Protein AF-A0A4Q4NJ56-F1 (afdb_monomer)

Secondary structure (DSSP, 8-state):
----S-TT-HHHHHHHHHHHHHHHHHHHTTGGGTT---HHHHTTTT--THHHHHHHH--SSHHHHHHHHHHHHHHHHHHHHH-HHHH-

pLDDT: mean 70.2, std 10.62, range [44.78, 86.5]

Structure (mmCIF, N/CA/C/O backbone):
data_AF-A0A4Q4NJ56-F1
#
_entry.id   AF-A0A4Q4NJ56-F1
#
loop_
_atom_site.group_PDB
_atom_site.id
_atom_site.type_symbol
_atom_site.label_atom_id
_atom_site.label_alt_id
_atom_site.label_comp_id
_atom_site.label_asym_id
_atom_site.label_entity_id
_atom_site.label_seq_id
_atom_site.pdbx_PDB_ins_code
_atom_site.Cartn_x
_atom_site.Cartn_y
_atom_site.Cartn_z
_atom_site.occupancy
_atom_site.B_iso_or_equiv
_atom_site.auth_seq_id
_atom_site.auth_comp_id
_atom_site.auth_asym_id
_atom_site.auth_atom_id
_atom_site.pdbx_PDB_model_num
ATOM 1 N N . MET A 1 1 ? 20.289 -5.917 -16.290 1.00 44.78 1 MET A N 1
ATOM 2 C CA . MET A 1 1 ? 20.531 -4.543 -15.797 1.00 44.78 1 MET A CA 1
ATOM 3 C C . MET A 1 1 ? 19.666 -4.302 -14.572 1.00 44.78 1 MET A C 1
ATOM 5 O O . MET A 1 1 ? 18.461 -4.123 -14.704 1.00 44.78 1 MET A O 1
ATOM 9 N N . ILE A 1 2 ? 20.253 -4.370 -13.377 1.00 52.09 2 ILE A N 1
ATOM 10 C CA . ILE A 1 2 ? 19.547 -4.084 -12.122 1.00 52.09 2 ILE A CA 1
ATOM 11 C C . ILE A 1 2 ? 19.463 -2.559 -12.010 1.00 52.09 2 ILE A C 1
ATOM 13 O O . ILE A 1 2 ? 20.318 -1.920 -11.412 1.00 52.09 2 ILE A O 1
ATOM 17 N N . SER A 1 3 ? 18.496 -1.949 -12.702 1.00 55.28 3 S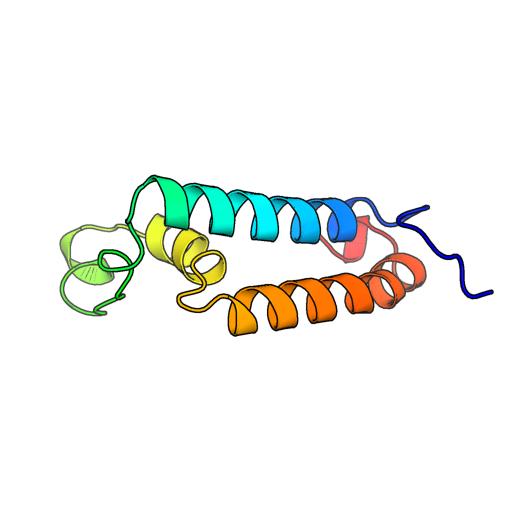ER A N 1
ATOM 18 C CA . SER A 1 3 ? 18.249 -0.513 -12.564 1.00 55.28 3 SER A CA 1
ATOM 19 C C . SER A 1 3 ? 17.700 -0.272 -11.159 1.00 55.28 3 SER A C 1
ATOM 21 O O . SER A 1 3 ? 16.542 -0.586 -10.858 1.00 55.28 3 SER A O 1
ATOM 23 N N . SER A 1 4 ? 18.587 0.203 -10.288 1.00 57.16 4 SER A N 1
ATOM 24 C CA . SER A 1 4 ? 18.332 0.632 -8.921 1.00 57.16 4 SER A CA 1
ATOM 25 C C . SER A 1 4 ? 17.501 1.915 -8.949 1.00 57.16 4 SER A C 1
ATOM 27 O O . SER A 1 4 ? 18.038 3.015 -8.999 1.00 57.16 4 SER A O 1
ATOM 29 N N . GLY A 1 5 ? 16.176 1.771 -8.990 1.00 64.88 5 GLY A N 1
ATOM 30 C CA . GLY A 1 5 ? 15.250 2.903 -8.960 1.00 64.88 5 GLY A CA 1
ATOM 31 C C . GLY A 1 5 ? 13.849 2.555 -9.454 1.00 64.88 5 GLY A C 1
ATOM 32 O O . GLY A 1 5 ? 13.600 1.433 -9.907 1.00 64.88 5 GLY A O 1
ATOM 33 N N . PHE A 1 6 ? 12.949 3.536 -9.383 1.00 61.44 6 PHE A N 1
ATOM 34 C CA . PHE A 1 6 ? 11.577 3.487 -9.914 1.00 61.44 6 PHE A CA 1
ATOM 35 C C . PHE A 1 6 ? 11.484 3.904 -11.393 1.00 61.44 6 PHE A C 1
ATOM 37 O O . PHE A 1 6 ? 10.401 4.130 -11.925 1.00 61.44 6 PHE A O 1
ATOM 44 N N . THR A 1 7 ? 12.616 3.985 -12.096 1.00 61.38 7 THR A N 1
ATOM 45 C CA . THR A 1 7 ? 12.655 4.347 -13.516 1.00 61.38 7 THR A CA 1
ATOM 46 C C . THR A 1 7 ? 11.801 3.369 -14.333 1.00 61.38 7 THR A C 1
ATOM 48 O O . THR A 1 7 ? 12.013 2.154 -14.259 1.00 61.38 7 THR A O 1
ATOM 51 N N . ASN A 1 8 ? 10.832 3.892 -15.090 1.00 64.88 8 ASN A N 1
ATOM 52 C CA . ASN A 1 8 ? 9.857 3.135 -15.891 1.00 64.88 8 ASN A CA 1
ATOM 53 C C . ASN A 1 8 ? 8.878 2.230 -15.104 1.00 64.88 8 ASN A C 1
ATOM 55 O O . ASN A 1 8 ? 8.412 1.239 -15.660 1.00 64.88 8 ASN A O 1
ATOM 59 N N . ALA A 1 9 ? 8.569 2.532 -13.835 1.00 72.38 9 ALA A N 1
ATOM 60 C CA . ALA A 1 9 ? 7.581 1.782 -13.039 1.00 72.38 9 ALA A CA 1
ATOM 61 C C . ALA A 1 9 ? 6.660 2.707 -12.200 1.00 72.38 9 ALA A C 1
ATOM 63 O O . ALA A 1 9 ? 6.719 2.682 -10.964 1.00 72.38 9 ALA A O 1
ATOM 64 N N . 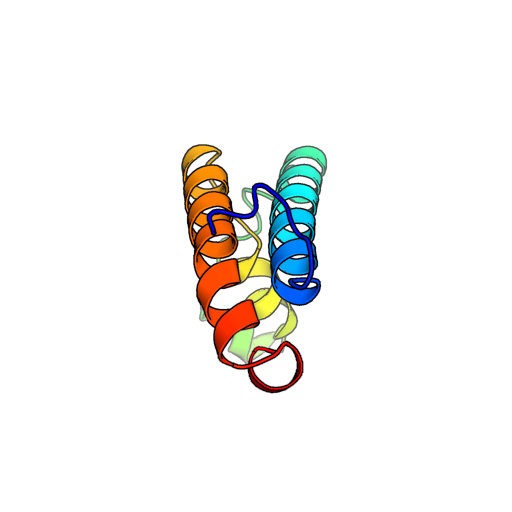PRO A 1 10 ? 5.858 3.585 -12.843 1.00 75.94 10 PRO A N 1
ATOM 65 C CA . PRO A 1 10 ? 5.036 4.568 -12.137 1.00 75.94 10 PRO A CA 1
ATOM 66 C C . PRO A 1 10 ? 3.925 3.937 -11.284 1.00 75.94 10 PRO A C 1
ATOM 68 O O . PRO A 1 10 ? 3.601 4.484 -10.230 1.00 75.94 10 PRO A O 1
ATOM 71 N N . VAL A 1 11 ? 3.366 2.786 -11.680 1.00 77.38 11 VAL A N 1
ATOM 72 C CA . VAL A 1 11 ? 2.288 2.128 -10.918 1.00 77.38 11 VAL A CA 1
ATOM 73 C C . VAL A 1 11 ? 2.851 1.501 -9.651 1.00 77.38 11 VAL A C 1
ATOM 75 O O . VAL A 1 11 ? 2.303 1.685 -8.567 1.00 77.38 11 VAL A O 1
ATOM 78 N N . THR A 1 12 ? 4.003 0.841 -9.749 1.00 79.12 12 THR A N 1
ATOM 79 C CA . THR A 1 12 ? 4.677 0.278 -8.578 1.00 79.12 12 THR A CA 1
ATOM 80 C C . THR A 1 12 ? 5.118 1.370 -7.605 1.00 79.12 12 THR A C 1
ATOM 82 O O . THR A 1 12 ? 4.986 1.214 -6.392 1.00 79.12 12 THR A O 1
ATOM 85 N N . GLN A 1 13 ? 5.606 2.500 -8.124 1.00 80.56 13 GLN A N 1
ATOM 86 C CA . GLN A 1 13 ? 5.921 3.667 -7.307 1.00 80.56 13 GLN A CA 1
ATOM 87 C C . GLN A 1 13 ? 4.678 4.159 -6.551 1.00 80.56 13 GLN A C 1
ATOM 89 O O . GLN A 1 13 ? 4.743 4.359 -5.339 1.00 80.56 13 GLN A O 1
ATOM 94 N N . PHE A 1 14 ? 3.543 4.305 -7.238 1.00 83.25 14 PHE A N 1
ATOM 95 C CA . PHE A 1 14 ? 2.293 4.734 -6.614 1.00 83.25 14 PHE A CA 1
ATOM 96 C C . PHE A 1 14 ? 1.812 3.760 -5.531 1.00 83.25 14 PHE A C 1
ATOM 98 O O . PHE A 1 14 ? 1.427 4.203 -4.454 1.00 83.25 14 PHE A O 1
ATOM 105 N N . LEU A 1 15 ? 1.900 2.447 -5.762 1.00 81.19 15 LEU A N 1
ATOM 106 C CA . LEU A 1 15 ? 1.532 1.430 -4.769 1.00 81.19 15 LEU A CA 1
ATOM 107 C C . LEU A 1 15 ? 2.419 1.491 -3.517 1.00 81.19 15 LEU A C 1
ATOM 109 O O . LEU A 1 15 ? 1.916 1.439 -2.394 1.00 81.19 15 LEU A O 1
ATOM 113 N N . VAL A 1 16 ? 3.733 1.655 -3.690 1.00 84.19 16 VAL A N 1
ATOM 114 C CA . VAL A 1 16 ? 4.673 1.778 -2.566 1.00 84.19 16 VAL A CA 1
ATOM 115 C C . VAL A 1 16 ? 4.420 3.062 -1.771 1.00 84.19 16 VAL A C 1
ATOM 117 O O . VAL A 1 16 ? 4.314 3.015 -0.549 1.00 84.19 16 VAL A O 1
ATOM 120 N N . PHE A 1 17 ? 4.264 4.211 -2.432 1.00 83.62 17 PHE A N 1
ATOM 121 C CA . PHE A 1 17 ? 3.966 5.458 -1.721 1.00 83.62 17 PHE A CA 1
ATOM 122 C C . PHE A 1 17 ? 2.578 5.436 -1.074 1.00 83.62 17 PHE A C 1
ATOM 124 O O . PHE A 1 17 ? 2.439 5.860 0.069 1.00 83.62 17 PHE A O 1
ATOM 131 N N . GLY A 1 18 ? 1.565 4.904 -1.759 1.00 81.94 18 GLY A N 1
ATOM 132 C CA . GLY A 1 18 ? 0.199 4.809 -1.245 1.00 81.94 18 GLY A CA 1
ATOM 133 C C . GLY A 1 18 ? 0.098 3.931 0.001 1.00 81.94 18 GLY A C 1
ATOM 134 O O . GLY A 1 18 ? -0.589 4.294 0.951 1.00 81.94 18 GLY A O 1
ATOM 135 N N . THR A 1 19 ? 0.837 2.823 0.045 1.00 81.62 19 THR A N 1
ATOM 136 C CA . THR A 1 19 ? 0.866 1.925 1.212 1.00 81.62 19 THR A CA 1
ATOM 137 C C . THR A 1 19 ? 1.592 2.546 2.402 1.00 81.62 19 THR A C 1
ATOM 139 O O . THR A 1 19 ? 1.091 2.472 3.521 1.00 81.62 19 THR A O 1
ATOM 142 N N . VAL A 1 20 ? 2.713 3.240 2.177 1.00 83.06 20 VAL A N 1
ATOM 143 C CA . VAL A 1 20 ? 3.435 3.961 3.242 1.00 83.06 20 VAL A CA 1
ATOM 144 C C . VAL A 1 20 ? 2.614 5.133 3.784 1.00 83.06 20 VAL A C 1
ATOM 146 O O . VAL A 1 20 ? 2.487 5.284 4.998 1.00 83.06 20 VAL A O 1
ATOM 149 N N . ILE A 1 21 ? 2.027 5.952 2.906 1.00 82.56 21 ILE A N 1
ATOM 150 C CA . ILE A 1 21 ? 1.183 7.087 3.307 1.00 82.56 21 ILE A CA 1
ATOM 151 C C . ILE A 1 21 ? -0.074 6.583 4.024 1.00 82.56 21 ILE A C 1
ATOM 153 O O . ILE A 1 21 ? -0.440 7.131 5.061 1.00 82.56 21 ILE A O 1
ATOM 157 N N . GLY A 1 22 ? -0.703 5.517 3.523 1.00 78.12 22 GLY A N 1
ATOM 158 C CA . GLY A 1 22 ? -1.855 4.882 4.161 1.00 78.12 22 GLY A CA 1
ATOM 159 C C . GLY A 1 22 ? -1.535 4.372 5.566 1.00 78.12 22 GLY A C 1
ATOM 160 O O . GLY A 1 22 ? -2.268 4.675 6.504 1.00 78.12 22 GLY A O 1
ATOM 161 N N . ALA A 1 23 ? -0.401 3.689 5.742 1.00 75.38 23 ALA A N 1
ATOM 162 C CA . ALA A 1 23 ? 0.056 3.224 7.051 1.00 75.38 23 ALA A CA 1
ATOM 163 C C . ALA A 1 23 ? 0.378 4.383 8.015 1.00 75.38 23 ALA A C 1
ATOM 165 O O . ALA A 1 23 ? 0.048 4.318 9.204 1.00 75.38 23 ALA A O 1
ATOM 166 N N . LEU A 1 24 ? 0.980 5.468 7.514 1.00 78.88 24 LEU A N 1
ATOM 167 C CA . LEU A 1 24 ? 1.244 6.676 8.301 1.00 78.88 24 LEU A CA 1
ATOM 168 C C . LEU A 1 24 ? -0.052 7.347 8.758 1.00 78.88 24 LEU A C 1
ATOM 170 O O . LEU A 1 24 ? -0.201 7.635 9.944 1.00 78.88 24 LEU A O 1
ATOM 174 N N . LEU A 1 25 ? -1.007 7.552 7.848 1.00 76.81 25 LEU A N 1
ATOM 175 C CA . LEU A 1 25 ? -2.314 8.121 8.177 1.00 76.81 25 LEU A CA 1
ATOM 176 C C . LEU A 1 25 ? -3.067 7.238 9.176 1.00 76.81 25 LEU A C 1
ATOM 178 O O . LEU A 1 25 ? -3.579 7.745 10.170 1.00 76.81 25 LEU A O 1
ATOM 182 N N . ALA A 1 26 ? -3.063 5.918 8.977 1.00 71.69 26 ALA A N 1
ATOM 183 C CA . ALA A 1 26 ? -3.705 4.977 9.891 1.00 71.69 26 ALA A CA 1
ATOM 184 C C . ALA A 1 26 ? -3.117 5.043 11.311 1.00 71.69 26 ALA A C 1
ATOM 186 O O . ALA A 1 26 ? -3.864 4.948 12.290 1.00 71.69 26 ALA A O 1
ATOM 187 N N . THR A 1 27 ? -1.799 5.251 11.414 1.00 72.31 27 THR A N 1
ATOM 188 C CA . THR A 1 27 ? -1.087 5.435 12.686 1.00 72.31 27 THR A CA 1
ATOM 189 C C . THR A 1 27 ? -1.418 6.781 13.333 1.00 72.31 27 THR A C 1
ATOM 191 O O . THR A 1 27 ? -1.690 6.815 14.528 1.00 72.31 27 THR A O 1
ATOM 194 N N . ILE A 1 28 ? -1.446 7.877 12.563 1.00 77.19 28 ILE A N 1
ATOM 195 C CA . ILE A 1 28 ? -1.765 9.227 13.066 1.00 77.19 28 ILE A CA 1
ATOM 196 C C . ILE A 1 28 ? -3.214 9.311 13.560 1.00 77.19 28 ILE A C 1
ATOM 198 O O . ILE A 1 28 ? -3.483 9.915 14.593 1.00 77.19 28 ILE A O 1
ATOM 202 N N . THR A 1 29 ? -4.154 8.706 12.836 1.00 72.44 29 THR A N 1
ATOM 203 C CA . THR A 1 29 ? -5.583 8.711 13.188 1.00 72.44 29 THR A CA 1
ATOM 204 C C . THR A 1 29 ? -5.921 7.701 14.297 1.00 72.44 29 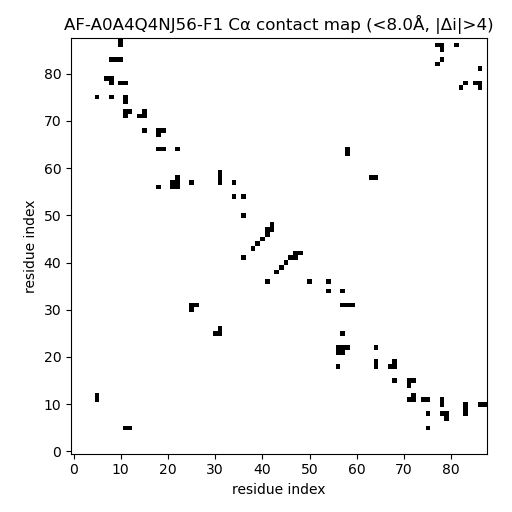THR A C 1
ATOM 206 O O . THR A 1 29 ? -7.069 7.629 14.721 1.00 72.44 29 THR A O 1
ATOM 209 N N . ASP A 1 30 ? -4.955 6.892 14.752 1.00 61.16 30 ASP A N 1
ATOM 210 C CA . ASP A 1 30 ? -5.142 5.758 1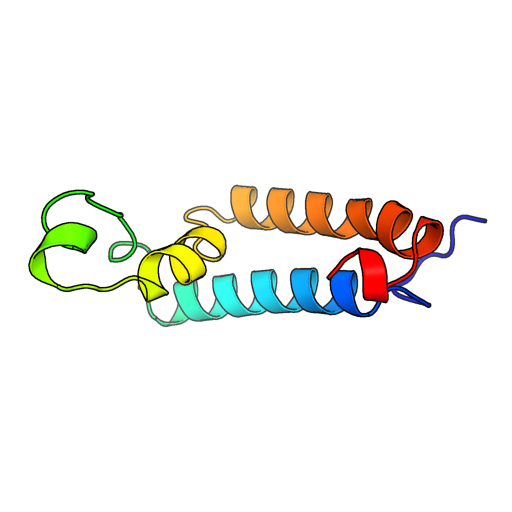5.678 1.00 61.16 30 ASP A CA 1
ATOM 211 C C . ASP A 1 30 ? -6.290 4.805 15.267 1.00 61.16 30 ASP A C 1
ATOM 213 O O . ASP A 1 30 ? -6.879 4.064 16.048 1.00 61.16 30 ASP A O 1
A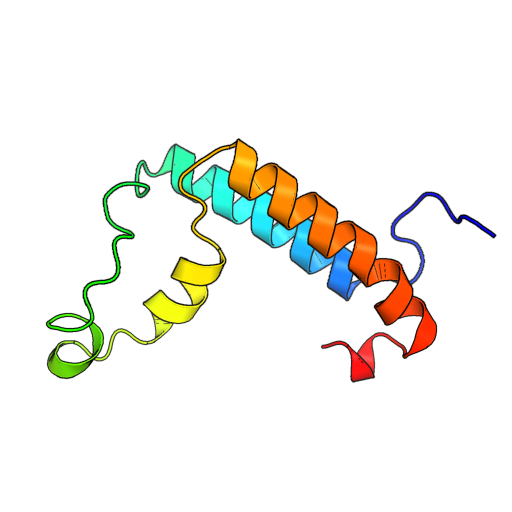TOM 217 N N . SER A 1 31 ? -6.593 4.779 13.967 1.00 62.78 31 SER A N 1
ATOM 218 C CA . SER A 1 31 ? -7.697 4.007 13.378 1.00 62.78 31 SER A CA 1
ATOM 219 C C . SER A 1 31 ? -7.424 2.499 13.310 1.00 62.78 31 SER A C 1
ATOM 221 O O . SER A 1 31 ? -8.286 1.729 12.884 1.00 62.78 31 SER A O 1
ATOM 223 N N . ARG A 1 32 ? -6.246 2.072 13.785 1.00 55.59 32 ARG A N 1
ATOM 224 C CA . ARG A 1 32 ? -5.754 0.686 13.826 1.00 55.59 32 ARG A CA 1
ATOM 225 C C . ARG A 1 32 ? -6.770 -0.281 14.442 1.00 55.59 32 ARG A C 1
ATOM 227 O O . ARG A 1 32 ? -6.921 -1.396 13.955 1.00 55.59 32 ARG A O 1
ATOM 234 N N . TYR A 1 33 ? -7.512 0.167 15.456 1.00 54.03 33 TYR A N 1
ATOM 235 C CA . TYR A 1 33 ? -8.541 -0.633 16.130 1.00 54.03 33 TYR A CA 1
ATOM 236 C C . TYR A 1 33 ? -9.913 -0.625 15.433 1.00 54.03 33 TYR A C 1
ATOM 238 O O . TYR A 1 33 ? -10.705 -1.544 15.628 1.00 54.03 33 TYR A O 1
ATOM 246 N N . TYR A 1 34 ? -10.202 0.366 14.586 1.00 55.00 34 TYR A N 1
ATOM 247 C CA . TYR A 1 34 ? -11.493 0.500 13.893 1.00 55.00 34 TYR A CA 1
ATOM 248 C C . TYR A 1 34 ? -11.563 -0.270 12.569 1.00 55.00 34 TYR A C 1
ATOM 250 O O . TYR A 1 34 ? -12.626 -0.350 11.945 1.00 55.00 34 TYR A O 1
ATOM 258 N N . LEU A 1 35 ? -10.445 -0.841 12.122 1.00 55.88 35 LEU A N 1
ATOM 259 C CA . LEU A 1 35 ? -10.321 -1.519 10.830 1.00 55.88 35 LEU A CA 1
ATOM 260 C C . LEU A 1 35 ? -10.431 -3.046 10.944 1.00 55.88 35 LEU A C 1
ATOM 262 O O . LEU A 1 35 ? -10.001 -3.779 10.057 1.00 55.88 35 LEU A O 1
ATOM 266 N N . HIS A 1 36 ? -11.074 -3.542 12.003 1.00 54.38 36 HIS A N 1
ATOM 267 C CA . HIS A 1 36 ? -11.514 -4.930 12.049 1.00 54.38 36 HIS A CA 1
ATOM 268 C C . HIS A 1 36 ? -12.779 -5.093 11.188 1.00 54.38 36 HIS A C 1
ATOM 270 O O . HIS A 1 36 ? -13.859 -4.603 11.531 1.00 54.38 36 HIS A O 1
ATOM 276 N N . ILE A 1 37 ? -12.645 -5.742 10.027 1.00 56.31 37 ILE A N 1
ATOM 277 C CA . ILE A 1 37 ? -13.794 -6.087 9.183 1.00 56.31 37 ILE A CA 1
ATOM 278 C C . ILE A 1 37 ? -14.566 -7.225 9.850 1.00 56.31 37 ILE A C 1
ATOM 280 O O . ILE A 1 37 ? -14.102 -8.359 9.919 1.00 56.31 37 ILE A O 1
ATOM 284 N N . GLN A 1 38 ? -15.783 -6.922 10.293 1.00 56.34 38 GLN A N 1
ATOM 285 C CA . GLN A 1 38 ? -16.798 -7.920 10.619 1.00 56.34 38 GLN A CA 1
ATOM 286 C C . GLN A 1 38 ? -17.786 -8.010 9.454 1.00 56.34 38 GLN A C 1
ATOM 288 O O . GLN A 1 38 ? -18.390 -7.002 9.072 1.00 56.34 38 GLN A O 1
ATOM 293 N N . VAL A 1 39 ? -17.930 -9.215 8.886 1.00 56.19 39 VAL A N 1
ATOM 294 C CA . VAL A 1 39 ? -18.724 -9.476 7.669 1.00 56.19 39 VAL A CA 1
ATOM 295 C C . VAL A 1 39 ? -20.204 -9.117 7.864 1.00 56.19 39 VAL A C 1
ATOM 297 O O . VAL A 1 39 ? -20.842 -8.530 6.991 1.00 56.19 39 VAL A O 1
ATOM 300 N N . VAL A 1 40 ? -20.715 -9.376 9.064 1.00 46.44 40 VAL A N 1
ATOM 301 C CA . VAL A 1 40 ? -22.015 -8.929 9.570 1.00 46.44 40 VAL A CA 1
ATOM 302 C C . VAL A 1 40 ? -21.673 -8.062 10.784 1.00 46.44 40 VAL A C 1
ATOM 304 O O . VAL A 1 40 ? -21.060 -8.615 11.695 1.00 46.44 40 VAL A O 1
ATOM 307 N N . PRO A 1 41 ? -21.899 -6.729 10.807 1.00 57.81 41 PRO A N 1
ATOM 308 C CA . PRO A 1 41 ? -22.998 -5.954 10.205 1.00 57.81 41 PRO A CA 1
ATOM 309 C C . PRO A 1 41 ? -22.596 -4.993 9.059 1.00 57.81 41 PRO A C 1
ATOM 311 O O . PRO A 1 41 ? -23.455 -4.369 8.439 1.00 57.81 41 PRO A O 1
ATOM 314 N N . HIS A 1 42 ? -21.308 -4.826 8.751 1.00 57.50 42 HIS A N 1
ATOM 315 C CA . HIS A 1 42 ? -20.841 -3.672 7.964 1.00 57.50 42 HIS A CA 1
ATOM 316 C C . HIS A 1 42 ? -21.073 -3.759 6.452 1.00 57.50 42 HIS A C 1
ATOM 318 O O . HIS A 1 42 ? -21.278 -2.733 5.803 1.00 57.50 42 HIS A O 1
ATOM 324 N N . ILE A 1 43 ? -21.044 -4.964 5.883 1.00 58.22 43 ILE A N 1
ATOM 325 C CA . ILE A 1 43 ? -21.199 -5.148 4.434 1.00 58.22 43 ILE A CA 1
ATOM 326 C C . ILE A 1 43 ? -22.683 -5.235 4.075 1.00 58.22 43 ILE A C 1
ATOM 328 O O . ILE A 1 43 ? -23.125 -4.592 3.129 1.00 58.22 43 ILE A O 1
ATOM 332 N N . TRP A 1 44 ? -23.456 -5.993 4.859 1.00 58.09 44 TRP A N 1
ATOM 333 C CA . TRP A 1 44 ? -24.850 -6.302 4.532 1.00 58.09 44 TRP A CA 1
ATOM 334 C C . TRP A 1 44 ? -25.862 -5.251 5.011 1.00 58.09 44 TRP A C 1
ATOM 336 O O . TRP A 1 44 ? -26.885 -5.086 4.357 1.00 58.09 44 TRP A O 1
ATOM 346 N N . GLN A 1 45 ? -25.602 -4.526 6.112 1.00 60.19 45 GLN A N 1
ATOM 347 C CA . GLN A 1 45 ? -26.537 -3.495 6.602 1.00 60.19 45 GLN A CA 1
ATOM 348 C C . GLN A 1 45 ? -26.174 -2.067 6.179 1.00 60.19 45 GLN A C 1
ATOM 350 O O . GLN A 1 45 ? -27.073 -1.278 5.911 1.00 60.19 45 GLN A O 1
ATOM 355 N N . TYR A 1 46 ? -24.883 -1.724 6.101 1.00 64.38 46 TYR A N 1
ATOM 356 C CA . TYR A 1 46 ? -24.448 -0.341 5.848 1.00 64.38 46 TYR A CA 1
ATOM 357 C C . TYR A 1 46 ? -23.928 -0.079 4.428 1.00 64.38 46 TYR A C 1
ATOM 359 O O . TYR A 1 46 ? -23.675 1.075 4.089 1.00 64.38 46 TYR A O 1
ATOM 367 N N . GLY A 1 47 ? -23.731 -1.113 3.600 1.00 65.44 47 GLY A N 1
ATOM 368 C CA . GLY A 1 47 ? -23.233 -0.945 2.228 1.00 65.44 47 GLY A CA 1
ATOM 369 C C . GLY A 1 47 ? -21.857 -0.269 2.147 1.00 65.44 47 GLY A C 1
ATOM 370 O O . GLY A 1 47 ? -21.544 0.407 1.168 1.00 65.44 47 GLY A O 1
ATOM 371 N N . GLN A 1 48 ? -21.021 -0.406 3.182 1.00 65.44 48 GLN A N 1
ATOM 372 C CA . GLN A 1 48 ? -19.719 0.265 3.267 1.00 65.44 48 GLN A CA 1
ATOM 373 C C . GLN A 1 48 ? -18.639 -0.480 2.469 1.00 65.44 48 GLN A C 1
ATOM 375 O O . GLN A 1 48 ? -17.647 -0.958 3.019 1.00 65.44 48 GLN A O 1
ATOM 380 N N . PHE A 1 49 ? -18.810 -0.556 1.147 1.00 67.31 49 PHE A N 1
ATOM 381 C CA . PHE A 1 49 ? -17.880 -1.246 0.244 1.00 67.31 49 PHE A CA 1
ATOM 382 C C . PHE A 1 49 ? -16.483 -0.609 0.203 1.00 67.31 49 PHE A C 1
ATOM 384 O O . PHE A 1 49 ? -15.494 -1.303 -0.022 1.00 67.31 49 PHE A O 1
ATOM 391 N N . TRP A 1 50 ? -16.373 0.690 0.499 1.00 65.25 50 TRP A N 1
ATOM 392 C CA . TRP A 1 50 ? -15.090 1.396 0.582 1.00 65.25 50 TRP A CA 1
ATOM 393 C C . TRP A 1 50 ? -14.150 0.805 1.647 1.00 65.25 50 TRP A C 1
ATOM 395 O O . TRP A 1 50 ? -12.931 0.903 1.511 1.00 65.25 50 TRP A O 1
ATOM 405 N N . ARG A 1 51 ? -14.689 0.120 2.670 1.00 67.12 51 ARG A N 1
ATOM 406 C CA . ARG A 1 51 ? -13.870 -0.546 3.693 1.00 67.12 51 ARG A CA 1
ATOM 407 C C . ARG A 1 51 ? -13.067 -1.716 3.138 1.00 67.12 51 ARG A C 1
ATOM 409 O O . ARG A 1 51 ? -12.016 -1.992 3.695 1.00 67.12 51 ARG A O 1
ATOM 416 N N . PHE A 1 52 ? -13.477 -2.352 2.038 1.00 66.00 52 PHE A N 1
ATOM 417 C CA . PHE A 1 52 ? -12.655 -3.384 1.395 1.00 66.00 52 PHE A CA 1
ATOM 418 C C . PHE A 1 52 ? -11.366 -2.808 0.806 1.00 66.00 52 PHE A C 1
ATOM 420 O O . PHE A 1 52 ? -10.297 -3.381 1.001 1.00 66.00 52 PHE A O 1
ATOM 427 N N . ALA A 1 53 ? -11.460 -1.652 0.142 1.00 66.25 53 ALA A N 1
ATOM 428 C CA . ALA A 1 53 ? -10.294 -0.964 -0.405 1.00 66.25 53 ALA A CA 1
A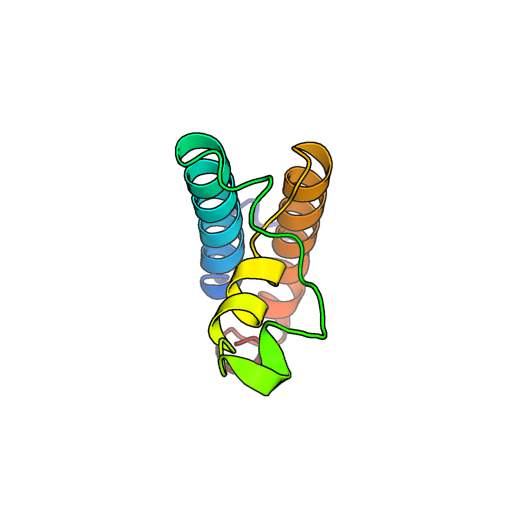TOM 429 C C . ALA A 1 53 ? -9.374 -0.454 0.715 1.00 66.25 53 ALA A C 1
ATOM 431 O O . ALA A 1 53 ? -8.157 -0.604 0.645 1.00 66.25 53 ALA A O 1
ATOM 432 N N . VAL A 1 54 ? -9.954 0.095 1.787 1.00 67.38 54 VAL A N 1
ATOM 433 C CA . VAL A 1 54 ? -9.181 0.592 2.935 1.00 67.38 54 VAL A CA 1
ATOM 434 C C . VAL A 1 54 ? -8.564 -0.548 3.747 1.00 67.38 54 VAL A C 1
ATOM 436 O O . VAL A 1 54 ? -7.451 -0.402 4.237 1.00 67.38 54 VAL A O 1
ATOM 439 N N . TRP A 1 55 ? -9.221 -1.704 3.849 1.00 66.62 55 TRP A N 1
ATOM 440 C CA . TRP A 1 55 ? -8.680 -2.864 4.559 1.00 66.62 55 TRP A CA 1
ATOM 441 C C . TRP A 1 55 ? -7.435 -3.443 3.890 1.00 66.62 55 TRP A C 1
ATOM 443 O O . TRP A 1 55 ? -6.490 -3.788 4.589 1.00 66.62 55 TRP A O 1
ATOM 453 N N . GLN A 1 56 ? -7.367 -3.448 2.556 1.00 66.62 56 GLN A N 1
ATOM 454 C CA . GLN A 1 56 ? -6.143 -3.828 1.836 1.00 66.62 56 GLN A CA 1
ATOM 455 C C . GLN A 1 56 ? -4.957 -2.887 2.111 1.00 66.62 56 GLN A C 1
ATOM 457 O O . GLN A 1 56 ? -3.807 -3.282 1.935 1.00 66.62 56 GLN A O 1
ATOM 462 N N . LEU A 1 57 ? -5.229 -1.651 2.538 1.00 63.81 57 LEU A N 1
ATOM 463 C CA . LEU A 1 57 ? -4.223 -0.637 2.868 1.00 63.81 57 LEU A CA 1
ATOM 464 C C . LEU A 1 57 ? -3.989 -0.498 4.381 1.00 63.81 57 LEU A C 1
ATOM 466 O O . LEU A 1 57 ? -3.092 0.232 4.804 1.00 63.81 57 LEU A O 1
ATOM 470 N N . SER A 1 58 ? -4.786 -1.188 5.196 1.00 64.50 58 SER A N 1
ATOM 471 C CA . SER A 1 58 ? -4.746 -1.118 6.650 1.00 64.50 58 SER A CA 1
ATOM 472 C C . SER A 1 58 ? -3.873 -2.229 7.211 1.00 64.50 58 SER A C 1
ATOM 474 O O . SER A 1 58 ? -4.359 -3.298 7.579 1.00 64.50 58 SER A O 1
ATOM 476 N N . PHE A 1 59 ? -2.581 -1.959 7.329 1.00 67.44 59 PHE A N 1
ATOM 477 C CA . PHE A 1 59 ? -1.659 -2.860 8.009 1.00 67.44 59 PHE A CA 1
ATOM 478 C C . PHE A 1 59 ? -1.686 -2.600 9.513 1.00 67.44 59 PHE A C 1
ATOM 480 O O . PHE A 1 59 ? -1.564 -1.461 9.967 1.00 67.44 59 PHE A O 1
ATOM 487 N N . THR A 1 60 ? -1.864 -3.663 10.291 1.00 67.00 60 THR A N 1
ATOM 488 C CA . THR A 1 60 ? -1.993 -3.561 11.751 1.00 67.00 60 THR A CA 1
ATOM 489 C C . THR A 1 60 ? -0.634 -3.474 12.433 1.00 67.00 60 THR A C 1
ATOM 491 O O . THR A 1 60 ? -0.509 -2.880 13.506 1.00 67.00 60 THR A O 1
ATOM 494 N N . ASN A 1 61 ? 0.394 -4.024 11.783 1.00 72.00 61 ASN A N 1
ATOM 495 C CA . ASN A 1 61 ? 1.746 -4.105 12.305 1.00 72.00 61 ASN A CA 1
ATOM 496 C C . ASN A 1 61 ? 2.763 -3.474 11.342 1.00 72.00 61 ASN A C 1
ATOM 498 O O . ASN A 1 61 ? 2.657 -3.590 10.121 1.00 7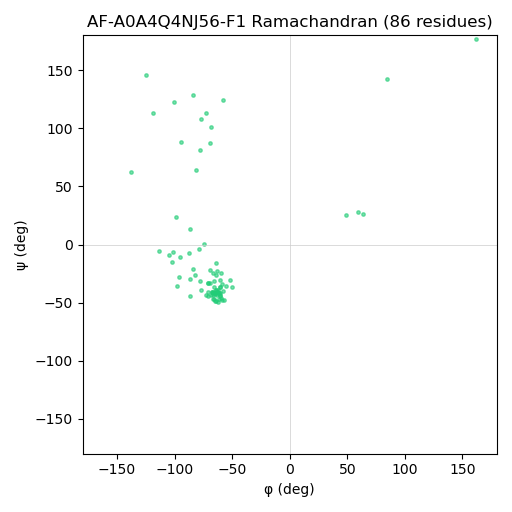2.00 61 ASN A O 1
ATOM 502 N N . SER A 1 62 ? 3.803 -2.855 11.896 1.00 76.25 62 SER A N 1
ATOM 503 C CA . SER A 1 62 ? 4.901 -2.252 11.134 1.00 76.25 62 SER A CA 1
ATOM 504 C C . SER A 1 62 ? 5.649 -3.280 10.276 1.00 76.25 62 SER A C 1
ATOM 506 O O . SER A 1 62 ? 6.146 -2.948 9.201 1.00 76.25 62 SER A O 1
ATOM 508 N N . THR A 1 63 ? 5.714 -4.538 10.721 1.00 81.38 63 THR A N 1
ATOM 509 C CA . THR A 1 63 ? 6.301 -5.639 9.942 1.00 81.38 63 THR A CA 1
ATOM 510 C C . THR A 1 63 ? 5.472 -5.973 8.707 1.00 81.38 63 THR A C 1
ATOM 512 O O . THR A 1 63 ? 6.041 -6.167 7.636 1.00 81.38 63 THR A O 1
ATOM 515 N N . GLU A 1 64 ? 4.144 -5.985 8.818 1.00 80.44 64 GLU A N 1
ATOM 516 C CA . GLU A 1 64 ? 3.240 -6.228 7.687 1.00 80.44 64 GLU A CA 1
ATOM 517 C C . GLU A 1 64 ? 3.375 -5.130 6.628 1.00 80.44 64 GLU A C 1
ATOM 519 O O . GLU A 1 64 ? 3.481 -5.444 5.443 1.00 80.44 64 GLU A O 1
ATOM 524 N N . VAL A 1 65 ? 3.477 -3.860 7.051 1.00 82.94 65 VAL A N 1
ATOM 525 C CA . VAL A 1 65 ? 3.759 -2.728 6.146 1.00 82.94 65 VAL A CA 1
ATOM 526 C C . VAL A 1 65 ? 5.064 -2.962 5.389 1.00 82.94 65 VAL A C 1
ATOM 528 O O . VAL A 1 65 ? 5.115 -2.812 4.169 1.00 82.94 65 VAL A O 1
ATOM 531 N N . LEU A 1 66 ? 6.126 -3.347 6.102 1.00 84.25 66 LEU A N 1
ATOM 532 C CA . LEU A 1 66 ? 7.438 -3.584 5.507 1.00 84.25 66 LEU A CA 1
ATOM 533 C C . LEU A 1 66 ? 7.377 -4.719 4.474 1.00 84.25 66 LEU A C 1
ATOM 535 O O . LEU A 1 66 ? 7.867 -4.554 3.356 1.00 84.25 66 LEU A O 1
ATOM 539 N N . PHE A 1 67 ? 6.736 -5.842 4.805 1.00 85.06 67 PHE A N 1
ATOM 540 C CA . PHE A 1 67 ? 6.563 -6.959 3.874 1.00 85.06 67 PHE A CA 1
ATOM 541 C C . PHE A 1 67 ? 5.722 -6.584 2.651 1.00 85.06 67 PHE A C 1
ATOM 543 O O . PHE A 1 67 ? 6.073 -6.966 1.530 1.00 85.06 67 PHE A O 1
ATOM 550 N N . ALA A 1 68 ? 4.651 -5.810 2.832 1.00 84.31 68 ALA A N 1
ATOM 551 C CA . ALA A 1 68 ? 3.826 -5.330 1.732 1.00 84.31 68 ALA A CA 1
ATOM 552 C C . ALA A 1 68 ? 4.632 -4.436 0.781 1.00 84.31 68 ALA A C 1
ATOM 554 O O . ALA A 1 68 ? 4.666 -4.686 -0.424 1.00 84.31 68 ALA A O 1
ATOM 555 N N . VAL A 1 69 ? 5.360 -3.453 1.316 1.00 85.19 69 VAL A N 1
ATOM 556 C CA . VAL A 1 69 ? 6.206 -2.546 0.525 1.00 85.19 69 VAL A CA 1
ATOM 557 C C . VAL A 1 69 ? 7.301 -3.305 -0.225 1.00 85.19 69 VAL A C 1
ATOM 559 O O . VAL A 1 69 ? 7.513 -3.046 -1.409 1.00 85.19 69 VAL A O 1
ATOM 562 N N . LEU A 1 70 ? 7.970 -4.269 0.418 1.00 86.50 70 LEU A N 1
ATOM 563 C CA . LEU A 1 70 ? 8.972 -5.112 -0.244 1.00 86.50 70 LEU A CA 1
ATOM 564 C C . LEU A 1 70 ? 8.364 -5.943 -1.379 1.00 86.50 70 LEU A C 1
ATOM 566 O O . LEU A 1 70 ? 8.961 -6.058 -2.451 1.00 86.50 70 LEU A O 1
ATOM 570 N N . THR A 1 71 ? 7.165 -6.486 -1.165 1.00 85.94 71 THR A N 1
ATOM 571 C CA . THR A 1 71 ? 6.447 -7.264 -2.180 1.00 85.94 71 THR A CA 1
ATOM 572 C C . THR A 1 71 ? 6.077 -6.385 -3.372 1.00 85.94 71 THR A C 1
ATOM 574 O O . THR A 1 71 ? 6.391 -6.735 -4.511 1.00 85.94 71 THR A O 1
ATOM 577 N N . PHE A 1 72 ? 5.499 -5.202 -3.133 1.00 84.12 72 PHE A N 1
ATOM 578 C CA . PHE A 1 72 ? 5.196 -4.244 -4.198 1.00 84.12 72 PHE A CA 1
ATOM 579 C C . PHE A 1 72 ? 6.462 -3.811 -4.933 1.00 84.12 72 PHE A C 1
ATOM 581 O O . PHE A 1 72 ? 6.483 -3.804 -6.160 1.00 84.12 72 PHE A O 1
ATOM 588 N N . TYR A 1 73 ? 7.556 -3.553 -4.218 1.00 83.75 73 TYR A N 1
ATOM 589 C CA . TYR A 1 73 ? 8.833 -3.211 -4.835 1.00 83.75 73 TYR A CA 1
ATOM 590 C C . TYR A 1 73 ? 9.347 -4.302 -5.782 1.00 83.75 73 TYR A C 1
ATOM 592 O O . TYR A 1 73 ? 9.938 -3.982 -6.814 1.00 83.75 73 TYR A O 1
ATOM 600 N N . GLN A 1 74 ? 9.098 -5.581 -5.491 1.00 83.00 74 GLN A N 1
ATOM 601 C CA . GLN A 1 74 ? 9.473 -6.678 -6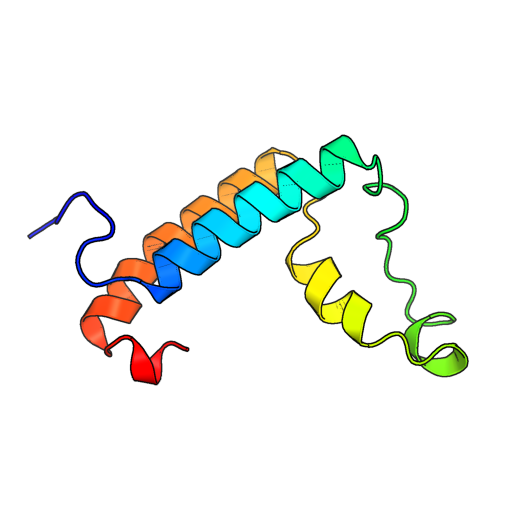.383 1.00 83.00 74 GLN A CA 1
ATOM 602 C C . GLN A 1 74 ? 8.608 -6.726 -7.655 1.00 83.00 74 GLN A C 1
ATOM 604 O O . GLN A 1 74 ? 9.124 -7.035 -8.735 1.00 83.00 74 GLN A O 1
ATOM 609 N N . LEU A 1 75 ? 7.329 -6.340 -7.574 1.00 80.06 75 LEU A N 1
ATOM 610 C CA . LEU A 1 75 ? 6.416 -6.304 -8.725 1.00 80.06 75 LEU A CA 1
ATOM 611 C C . LEU A 1 75 ? 6.827 -5.298 -9.811 1.00 80.06 75 LEU A C 1
ATOM 613 O O . LEU A 1 75 ? 6.427 -5.464 -10.963 1.00 80.06 75 LEU A O 1
ATOM 617 N N . ARG A 1 76 ? 7.724 -4.344 -9.513 1.00 79.44 76 ARG A N 1
ATOM 618 C CA . ARG A 1 76 ? 8.317 -3.442 -10.524 1.00 79.44 76 ARG A CA 1
ATOM 619 C C . ARG A 1 76 ? 8.917 -4.192 -11.713 1.00 79.44 76 ARG A C 1
ATOM 621 O O . ARG A 1 76 ? 8.991 -3.659 -12.816 1.00 79.44 76 ARG A O 1
ATOM 628 N N . VAL A 1 77 ? 9.419 -5.408 -11.479 1.00 78.94 77 VAL A N 1
ATOM 629 C CA . VAL A 1 77 ? 10.014 -6.242 -12.527 1.00 78.94 77 VAL A CA 1
ATOM 630 C C . VAL A 1 77 ? 8.933 -6.670 -13.514 1.00 78.94 77 VAL A C 1
ATOM 632 O O . VAL A 1 77 ? 9.153 -6.609 -14.719 1.00 78.94 77 VAL A O 1
ATOM 635 N N . VAL A 1 78 ? 7.749 -7.020 -13.010 1.00 79.12 78 VAL A N 1
ATOM 636 C CA . VAL A 1 78 ? 6.588 -7.396 -13.822 1.00 79.12 78 VAL A CA 1
ATOM 637 C C . VAL A 1 78 ? 6.048 -6.187 -14.585 1.00 79.12 78 VAL A C 1
ATOM 639 O O . VAL A 1 78 ? 5.819 -6.291 -15.789 1.00 79.12 78 VAL A O 1
ATOM 642 N N . GLU A 1 79 ? 5.940 -5.019 -13.940 1.00 78.62 79 GLU A N 1
ATOM 643 C CA . GLU A 1 79 ? 5.502 -3.782 -14.609 1.00 78.62 79 GLU A CA 1
ATOM 644 C C . GLU A 1 79 ? 6.416 -3.422 -15.793 1.00 78.62 79 GLU A C 1
ATOM 646 O O . GLU A 1 79 ? 5.939 -3.055 -16.868 1.00 78.62 79 GLU A O 1
ATOM 651 N N . ARG A 1 80 ? 7.734 -3.598 -15.636 1.00 74.69 80 ARG A N 1
ATOM 652 C CA . ARG A 1 80 ? 8.709 -3.368 -16.713 1.00 74.69 8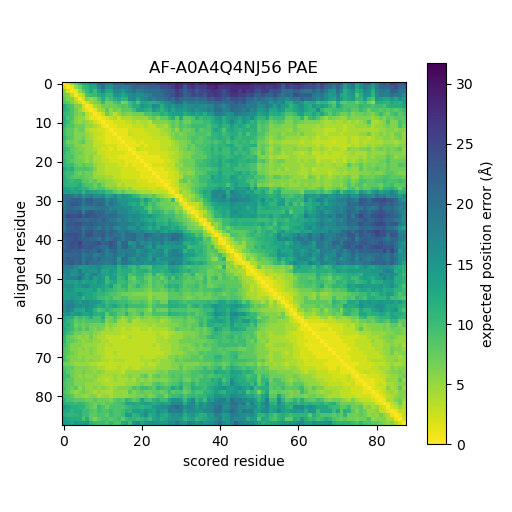0 ARG A CA 1
ATOM 653 C C . ARG A 1 80 ? 8.611 -4.392 -17.844 1.00 74.69 80 ARG A C 1
ATOM 655 O O . ARG A 1 80 ? 8.878 -4.037 -18.988 1.00 74.69 80 ARG A O 1
ATOM 662 N N . LEU A 1 81 ? 8.259 -5.642 -17.542 1.00 79.12 81 LEU A N 1
ATOM 663 C CA . LEU A 1 81 ? 8.146 -6.708 -18.542 1.00 79.12 81 LEU A CA 1
ATOM 664 C C . LEU A 1 81 ? 6.864 -6.600 -19.373 1.00 79.12 81 LEU A C 1
ATOM 666 O O . LEU A 1 81 ? 6.890 -6.873 -20.570 1.00 79.12 81 LEU A O 1
ATOM 670 N N . TRP A 1 82 ? 5.740 -6.240 -18.754 1.00 76.19 82 TRP A N 1
ATOM 671 C CA . TRP A 1 82 ? 4.426 -6.241 -19.415 1.00 76.19 82 TRP A CA 1
ATOM 672 C C . TRP A 1 82 ? 3.942 -4.853 -19.839 1.00 76.19 82 TRP A C 1
ATOM 674 O O . TRP A 1 82 ? 3.042 -4.744 -20.677 1.00 76.19 82 TRP A O 1
ATOM 684 N N . GLY A 1 83 ? 4.569 -3.800 -19.317 1.00 68.69 83 GLY A N 1
ATOM 685 C CA . GLY A 1 83 ? 4.181 -2.416 -19.533 1.00 68.69 83 GLY A CA 1
ATOM 686 C C . GLY A 1 83 ? 3.089 -1.963 -18.562 1.00 68.69 83 GLY A C 1
ATOM 687 O O . GLY A 1 83 ? 2.145 -2.690 -18.256 1.00 68.69 83 GLY A O 1
ATOM 688 N N . SER A 1 84 ? 3.195 -0.708 -18.125 1.00 65.06 84 SER A N 1
ATOM 689 C CA . SER A 1 84 ? 2.366 -0.104 -17.071 1.00 65.06 84 SER A CA 1
ATOM 690 C C . SER A 1 84 ? 0.847 -0.198 -17.325 1.00 65.06 84 SER A C 1
ATOM 692 O O . SER A 1 84 ? 0.082 -0.469 -16.407 1.00 65.06 84 SER A O 1
ATOM 694 N N . ARG A 1 85 ? 0.398 -0.100 -18.590 1.00 64.31 85 ARG A N 1
ATOM 695 C CA . ARG A 1 85 ? -1.031 -0.212 -18.969 1.00 64.31 85 ARG A CA 1
ATOM 696 C C . ARG A 1 85 ? -1.640 -1.607 -18.804 1.00 64.31 85 ARG A C 1
ATOM 698 O O . ARG A 1 85 ? -2.857 -1.699 -18.784 1.00 64.31 85 ARG A O 1
ATOM 705 N N . LYS A 1 86 ? -0.836 -2.674 -18.778 1.00 67.38 86 LYS A N 1
ATOM 706 C CA . LYS A 1 86 ? -1.331 -4.046 -18.542 1.00 67.38 86 LYS A CA 1
ATOM 707 C C . LYS A 1 86 ? -1.222 -4.459 -17.075 1.00 67.38 86 LYS A C 1
ATOM 709 O O . LYS A 1 86 ? -1.702 -5.527 -16.716 1.00 67.38 86 LYS A O 1
ATOM 714 N N . PHE A 1 87 ? -0.518 -3.660 -16.277 1.00 65.50 87 PHE A N 1
ATOM 715 C CA . PHE A 1 87 ? -0.247 -3.931 -14.872 1.00 65.50 87 PHE A CA 1
ATOM 716 C C . PHE A 1 87 ? -1.236 -3.222 -13.930 1.00 65.50 87 PHE A C 1
ATOM 718 O O . PHE A 1 87 ? -1.468 -3.722 -12.833 1.00 65.50 87 PHE A O 1
ATOM 725 N N . ALA A 1 88 ? -1.801 -2.085 -14.354 1.00 57.59 88 ALA A N 1
ATOM 726 C CA . ALA A 1 88 ? -2.900 -1.390 -13.678 1.00 57.59 88 ALA A CA 1
ATOM 727 C C . ALA A 1 88 ? -4.257 -2.014 -14.030 1.00 57.59 88 ALA A C 1
ATOM 729 O O . ALA A 1 88 ? -5.114 -2.075 -13.122 1.00 57.59 88 ALA A O 1
#

Sequence (88 aa):
MISSGFTNAPVTQFLVFGTVIGALLATITDSRYYLHIQVVPHIWQYGQFWRFAVWQLSFTNSTEVLFAVLTFYQLRVVERLWGSRKFA

Solvent-accessible surface area (backbone atoms only — not comparable to full-atom values): 5266 Å² total; per-residue (Å²): 132,88,72,89,68,63,80,81,20,70,65,39,47,50,53,38,51,50,42,53,51,39,41,49,50,38,60,74,68,61,43,66,76,73,64,69,86,47,73,77,59,46,53,79,75,66,65,49,64,67,52,60,65,48,47,79,40,58,56,85,44,75,66,52,46,50,54,50,41,54,52,39,61,57,46,34,59,54,27,57,73,67,35,61,87,76,65,112

Mean predicted aligned error: 9.97 Å

Radius of gyration: 15.61 Å; Cα contacts (8 Å, |Δi|>4): 62; chains: 1; bounding box: 47×19×36 Å

Organism: Alternaria alternata (NCBI:txid5599)

InterPro domains:
  IPR035952 Rhomboid-like superfamily [SSF144091] (7-87)

Foldseek 3Di:
DPPPDCVQPVPLVCQLVLLVVLQVVCVVVVCLVVLPDDVPPPCPPPVPPVSVVSNVSRDNDPVVSVVSSVVSVVCSVVCVVPPVVVVD